Protein AF-A0A941NL67-F1 (afdb_monomer)

Nearest PDB structures (foldseek):
  7x8l-assembly1_A  TM=8.554E-01  e=1.714E-09  Altericroceibacterium indicum
  2ogt-assembly1_A  TM=9.047E-01  e=8.397E-08  Geobacillus stearothermophilus
  1c7j-assembly1_A  TM=8.748E-01  e=7.391E-08  Bacillus subtilis
  8wdm-assembly1_C  TM=8.543E-01  e=1.399E-07  Thermaerobacter marianensis DSM 12885
  7w1l-assembly1_A  TM=8.395E-01  e=1.312E-07  Thermobifida fusca

Solvent-accessible surface area (backbone atoms only — not comparable to full-atom values): 5671 Å² total; per-residue (Å²): 86,80,53,101,47,34,38,41,43,56,45,78,55,98,71,35,38,36,36,20,35,41,71,73,25,36,56,41,47,78,94,36,49,97,51,80,86,47,74,42,82,65,49,91,60,75,41,83,13,73,50,76,48,36,36,59,77,67,81,77,51,84,88,79,54,59,69,70,66,58,61,75,60,77,61,56,64,29,55,62,25,46,47,45,69,49,77,37,79,62,84,82,73,126

Foldseek 3Di:
DADPQGAEDFDADPLKTKFAFAAQFAQCDDPNPPHPTHGHHGDYDYDYRHDHAAAADDDPPVPNDDPVVVVVDPGHHGSRHRIDMDMDSDDPPD

Radius of gyration: 15.71 Å; Cα contacts (8 Å, |Δi|>4): 167; chains: 1; bounding box: 45×23×42 Å

Mean predicted aligned error: 5.43 Å

pLDDT: mean 89.87, std 12.52, range [53.53, 98.31]

Structure (mmCIF, N/CA/C/O backbone):
data_AF-A0A941NL67-F1
#
_entry.id   AF-A0A941NL67-F1
#
loop_
_atom_site.group_PDB
_atom_site.id
_atom_site.type_symbol
_atom_site.label_atom_id
_atom_site.label_alt_id
_atom_site.label_comp_id
_atom_site.label_asym_id
_atom_site.label_entity_id
_atom_site.label_seq_id
_atom_site.pdbx_PDB_ins_code
_atom_site.Cartn_x
_atom_site.Cartn_y
_atom_site.Cartn_z
_atom_site.occupancy
_atom_site.B_iso_or_equiv
_atom_site.au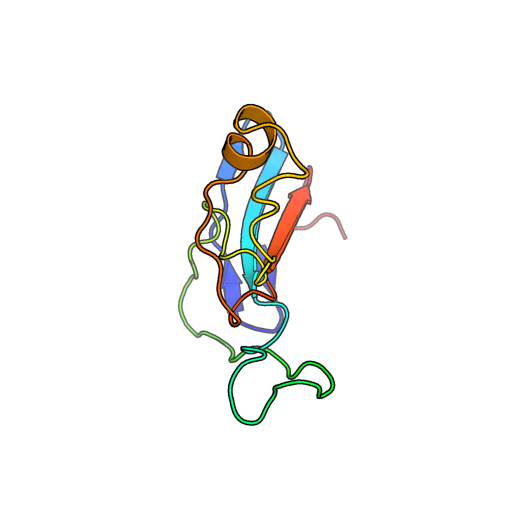th_seq_id
_atom_site.auth_comp_id
_atom_site.auth_asym_id
_atom_site.auth_atom_id
_atom_site.pdbx_PDB_model_num
ATOM 1 N N . MET A 1 1 ? -11.114 0.687 8.367 1.00 87.75 1 MET A N 1
ATOM 2 C CA . MET A 1 1 ? -10.993 1.897 7.522 1.00 87.75 1 MET A CA 1
ATOM 3 C C . MET A 1 1 ? -11.575 1.612 6.141 1.00 87.75 1 MET A C 1
ATOM 5 O O . MET A 1 1 ? -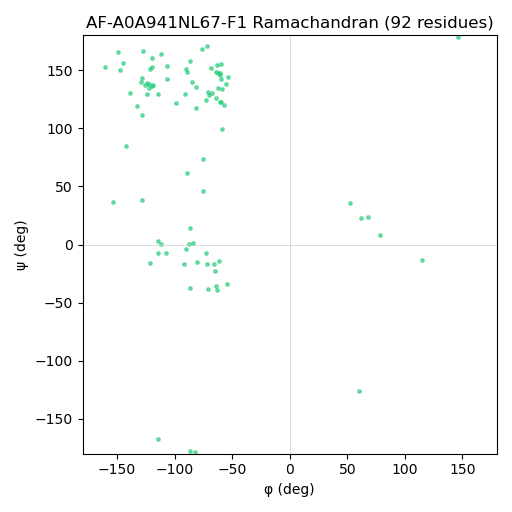11.396 0.504 5.635 1.00 87.75 1 MET A O 1
ATOM 9 N N . SER A 1 2 ? -12.272 2.580 5.542 1.00 92.44 2 SER A N 1
ATOM 10 C CA . SER A 1 2 ? -12.756 2.503 4.156 1.00 92.44 2 SER A CA 1
ATOM 11 C C . SER A 1 2 ? -11.928 3.420 3.253 1.00 92.44 2 SER A C 1
ATOM 13 O O . SER A 1 2 ? -11.539 4.506 3.671 1.00 92.44 2 SER A O 1
ATOM 15 N N . THR A 1 3 ? -11.649 2.992 2.023 1.00 92.50 3 THR A N 1
ATOM 16 C CA . THR A 1 3 ? -10.959 3.801 1.006 1.00 92.50 3 THR A CA 1
ATOM 17 C C . THR A 1 3 ? -11.776 3.813 -0.280 1.00 92.50 3 THR A C 1
ATOM 19 O O . THR A 1 3 ? -12.641 2.960 -0.476 1.00 92.50 3 THR A O 1
ATOM 22 N N . ARG A 1 4 ? -11.445 4.710 -1.218 1.00 94.19 4 ARG A N 1
ATOM 23 C CA . ARG A 1 4 ? -12.050 4.697 -2.563 1.00 94.19 4 ARG A CA 1
ATOM 24 C C . ARG A 1 4 ? -11.779 3.416 -3.369 1.00 94.19 4 ARG A C 1
ATOM 26 O O . ARG A 1 4 ? -12.429 3.210 -4.384 1.00 94.19 4 ARG A O 1
ATOM 33 N N . TYR A 1 5 ? -10.823 2.584 -2.946 1.00 96.19 5 TYR A N 1
ATOM 34 C CA . TYR A 1 5 ? -10.432 1.351 -3.638 1.00 96.19 5 TYR A CA 1
ATOM 35 C C . TYR A 1 5 ? -10.895 0.072 -2.926 1.00 96.19 5 TYR A C 1
ATOM 37 O O . TYR A 1 5 ? -10.749 -1.007 -3.488 1.00 96.19 5 TYR A O 1
ATOM 45 N N . GLY A 1 6 ? -11.450 0.177 -1.714 1.00 96.44 6 GLY 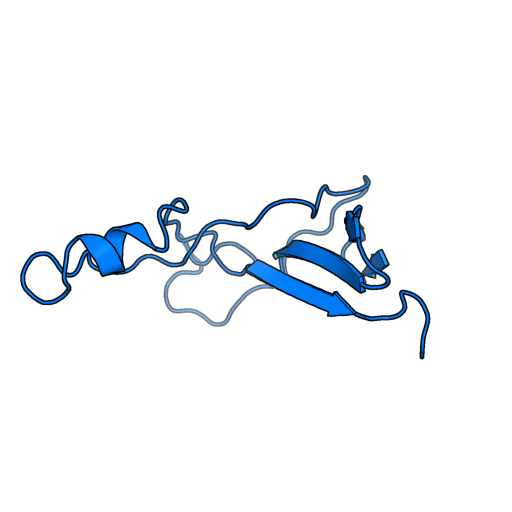A N 1
ATOM 46 C CA . GLY A 1 6 ? -11.938 -0.967 -0.946 1.00 96.44 6 GLY A CA 1
ATOM 47 C C . GLY A 1 6 ? -11.751 -0.815 0.565 1.00 96.44 6 GLY A C 1
ATOM 48 O O . GLY A 1 6 ? -11.216 0.186 1.061 1.00 96.44 6 GLY A O 1
ATOM 49 N N . LYS A 1 7 ? -12.208 -1.826 1.312 1.00 97.25 7 LYS A N 1
ATOM 50 C CA . LYS A 1 7 ? -12.171 -1.859 2.785 1.00 97.25 7 LYS A CA 1
ATOM 51 C C . LYS A 1 7 ? -10.869 -2.470 3.304 1.00 97.25 7 LYS A C 1
ATOM 53 O O . LYS A 1 7 ? -10.307 -3.368 2.676 1.00 97.25 7 LYS A O 1
ATOM 58 N N . LEU A 1 8 ? -10.418 -2.002 4.468 1.00 97.06 8 LEU A N 1
ATOM 59 C CA . LEU A 1 8 ? -9.177 -2.433 5.118 1.00 97.06 8 LEU A CA 1
ATOM 60 C C . LEU A 1 8 ? -9.423 -2.912 6.553 1.00 97.06 8 LEU A C 1
ATOM 62 O O . LEU A 1 8 ? -10.111 -2.234 7.329 1.00 97.06 8 LEU A O 1
ATOM 66 N N . ARG A 1 9 ? -8.771 -4.024 6.914 1.00 97.56 9 ARG A N 1
ATOM 67 C CA . ARG A 1 9 ? -8.583 -4.497 8.294 1.00 97.56 9 ARG A CA 1
ATOM 68 C C . ARG A 1 9 ? -7.189 -4.101 8.785 1.00 97.56 9 ARG A C 1
ATOM 70 O O . ARG A 1 9 ? -6.209 -4.499 8.171 1.00 97.56 9 ARG A O 1
ATOM 77 N N . GLY A 1 10 ? -7.113 -3.343 9.876 1.00 97.06 10 GLY A N 1
ATOM 78 C CA . GLY A 1 10 ? -5.859 -2.944 10.527 1.00 97.06 10 GLY A CA 1
ATOM 79 C C . GLY A 1 10 ? -5.710 -3.542 11.927 1.00 97.06 10 GLY A C 1
ATOM 80 O O . GLY A 1 10 ? -6.477 -4.429 12.305 1.00 97.06 10 GLY A O 1
ATOM 81 N N . LEU A 1 11 ? -4.745 -3.027 12.687 1.00 97.56 11 LEU A N 1
ATOM 82 C CA . LEU A 1 11 ? -4.540 -3.314 14.112 1.00 97.56 11 LEU A CA 1
ATOM 83 C C . LEU A 1 11 ? -4.961 -2.111 14.963 1.00 97.56 11 LEU A C 1
ATOM 85 O O . LEU A 1 11 ? -4.897 -0.975 14.495 1.00 97.56 11 LEU A O 1
ATOM 89 N N . ALA A 1 12 ? -5.357 -2.366 16.208 1.00 96.56 12 ALA A N 1
ATOM 90 C CA . ALA A 1 12 ? -5.618 -1.346 17.218 1.00 96.56 12 ALA A CA 1
ATOM 91 C C . ALA A 1 12 ? -4.829 -1.708 18.481 1.00 96.56 12 ALA A C 1
ATOM 93 O O . ALA A 1 12 ? -5.126 -2.715 19.123 1.00 96.56 12 ALA A O 1
ATOM 94 N N . GLU A 1 13 ? -3.811 -0.915 18.800 1.00 95.94 13 GLU A N 1
ATOM 95 C CA . GLU A 1 13 ? -2.872 -1.167 19.897 1.00 95.94 13 GLU A CA 1
ATOM 96 C C . GLU A 1 13 ? -2.592 0.161 20.609 1.00 95.94 13 GLU A C 1
ATOM 98 O O . GLU A 1 13 ? -2.323 1.166 19.957 1.00 95.94 13 GLU A O 1
ATOM 103 N N . GLU A 1 14 ? -2.705 0.187 21.940 1.00 94.88 14 GLU A N 1
ATOM 104 C CA . GLU A 1 14 ? -2.348 1.352 22.776 1.00 94.88 14 GLU A CA 1
ATOM 105 C C . GLU A 1 14 ? -3.001 2.689 22.352 1.00 94.88 14 GLU A C 1
ATOM 107 O O . GLU A 1 14 ? -2.409 3.759 22.457 1.00 94.88 14 GLU A O 1
ATOM 112 N N . GLY A 1 15 ? -4.248 2.643 21.869 1.00 93.88 15 GLY A N 1
ATOM 113 C CA . GLY A 1 15 ? -4.976 3.839 21.418 1.00 93.88 15 GLY A CA 1
ATOM 114 C C . GLY A 1 15 ? -4.575 4.341 20.026 1.00 93.88 15 GLY A C 1
ATOM 115 O O . GLY A 1 15 ? -5.043 5.396 19.603 1.00 93.88 15 GLY A O 1
ATOM 116 N N . VAL A 1 16 ? -3.753 3.583 19.296 1.00 96.31 16 VAL A N 1
ATOM 117 C CA . VAL A 1 16 ? -3.363 3.865 17.914 1.00 96.31 16 VAL A CA 1
ATOM 118 C C . VAL A 1 16 ? -3.914 2.782 16.993 1.00 96.31 16 VAL A C 1
ATOM 120 O O . VAL A 1 16 ? -3.717 1.582 17.195 1.00 96.31 16 VAL A O 1
ATOM 123 N N . TYR A 1 17 ? -4.575 3.210 15.925 1.00 97.00 17 TYR A N 1
ATOM 124 C CA . TYR A 1 17 ? -4.969 2.348 14.822 1.00 97.00 17 TYR A CA 1
ATOM 125 C C . TYR A 1 17 ? -3.868 2.350 13.769 1.00 97.00 17 TYR A C 1
ATOM 127 O O . TYR A 1 17 ? -3.433 3.415 13.327 1.00 97.00 17 TYR A O 1
ATOM 135 N N . SER A 1 18 ? -3.435 1.166 13.336 1.00 97.75 18 SER A N 1
ATOM 136 C CA . SER A 1 18 ? -2.442 1.028 12.273 1.00 97.75 18 SER A CA 1
ATOM 137 C C . SER A 1 18 ? -2.953 0.209 11.092 1.00 97.75 18 SER A C 1
ATOM 139 O O . SER A 1 18 ? -3.602 -0.826 11.250 1.00 97.75 18 SER A O 1
ATOM 141 N N . PHE A 1 19 ? -2.635 0.677 9.888 1.00 97.88 19 PHE A N 1
ATOM 142 C CA . PHE A 1 19 ? -2.940 0.008 8.628 1.00 97.88 19 PHE A CA 1
ATOM 143 C C . PHE A 1 19 ? -1.683 0.016 7.765 1.00 97.88 19 PHE A C 1
ATOM 145 O O . PHE A 1 19 ? -1.162 1.077 7.435 1.00 97.88 19 PHE A O 1
ATOM 152 N N . LYS A 1 20 ? -1.167 -1.152 7.408 1.00 97.94 20 LYS A N 1
ATOM 153 C CA . LYS A 1 20 ? 0.145 -1.336 6.788 1.00 97.94 20 LYS A CA 1
ATOM 154 C C . LYS A 1 20 ? 0.006 -2.016 5.426 1.00 97.94 20 LYS A C 1
ATOM 156 O O . LYS A 1 20 ? -0.949 -2.746 5.174 1.00 97.94 20 LYS A O 1
ATOM 161 N N . GLY A 1 21 ? 0.939 -1.739 4.518 1.00 97.38 21 GLY A N 1
ATOM 162 C CA . GLY A 1 21 ? 0.996 -2.379 3.201 1.00 97.38 21 GLY A CA 1
ATOM 163 C C . GLY A 1 21 ? -0.150 -2.009 2.248 1.00 97.38 21 GLY A C 1
ATOM 164 O O . GLY A 1 21 ? -0.453 -2.777 1.327 1.00 97.38 21 GLY A O 1
ATOM 165 N N . ILE A 1 22 ? -0.802 -0.857 2.438 1.00 97.81 22 ILE A N 1
ATOM 166 C CA . ILE A 1 22 ? -1.958 -0.427 1.635 1.00 97.81 22 ILE A CA 1
ATOM 167 C C . ILE A 1 22 ? -1.491 -0.043 0.219 1.00 97.81 22 ILE A C 1
ATOM 169 O O . ILE A 1 22 ? -0.537 0.726 0.107 1.00 97.81 22 ILE A O 1
ATOM 173 N N . PRO A 1 23 ? -2.128 -0.516 -0.874 1.00 97.50 23 PRO A N 1
ATOM 174 C CA . PRO A 1 23 ? -1.783 -0.092 -2.227 1.00 97.50 23 PRO A CA 1
ATOM 175 C C . PRO A 1 23 ? -2.214 1.358 -2.427 1.00 97.50 23 PRO A C 1
ATOM 177 O O . PRO A 1 23 ? -3.385 1.680 -2.223 1.00 97.50 23 PRO A O 1
ATOM 180 N N . TYR A 1 24 ? -1.306 2.208 -2.897 1.00 97.12 24 TYR A N 1
ATOM 181 C CA . TYR A 1 24 ? -1.680 3.540 -3.389 1.00 97.12 24 TYR A CA 1
ATOM 182 C C . TYR A 1 24 ? -1.426 3.722 -4.889 1.00 97.12 24 TYR A C 1
ATOM 184 O O . TYR A 1 24 ? -1.877 4.710 -5.466 1.00 97.12 24 TYR A O 1
ATOM 192 N N . GLY A 1 25 ? -0.777 2.744 -5.523 1.00 97.38 25 GLY A N 1
ATOM 193 C CA . GLY A 1 25 ? -0.603 2.635 -6.967 1.00 97.38 25 GLY A CA 1
ATOM 194 C C . GLY A 1 25 ? -0.537 1.171 -7.408 1.00 97.38 25 GLY A C 1
ATOM 195 O O . GLY A 1 25 ? -0.399 0.272 -6.574 1.00 97.38 25 GLY A O 1
ATOM 196 N N . ALA A 1 26 ? -0.670 0.935 -8.711 1.00 97.50 26 ALA A N 1
ATOM 197 C CA . ALA A 1 26 ? -0.412 -0.364 -9.327 1.00 97.50 26 ALA A CA 1
ATOM 198 C C . ALA A 1 26 ? 1.094 -0.683 -9.354 1.00 97.50 26 ALA A C 1
ATOM 200 O O . ALA A 1 26 ? 1.929 0.177 -9.074 1.00 97.50 26 ALA A O 1
ATOM 201 N N . SER A 1 27 ? 1.444 -1.920 -9.722 1.00 97.31 27 SER A N 1
ATOM 202 C CA . SER A 1 27 ? 2.844 -2.316 -9.905 1.00 97.31 27 SER A CA 1
ATOM 203 C C . SER A 1 27 ? 3.554 -1.397 -10.902 1.00 97.31 27 SER A C 1
ATOM 205 O O . SER A 1 27 ? 3.002 -1.063 -11.956 1.00 97.31 27 SER A O 1
ATOM 207 N N . THR A 1 28 ? 4.792 -1.025 -10.578 1.00 97.88 28 THR A N 1
ATOM 208 C CA . THR A 1 28 ? 5.673 -0.247 -11.458 1.00 97.88 28 THR A CA 1
ATOM 209 C C . THR A 1 28 ? 6.416 -1.130 -12.460 1.00 97.88 28 THR A C 1
ATOM 211 O O . THR A 1 28 ? 7.228 -0.620 -13.222 1.00 97.88 28 THR A O 1
ATOM 214 N N . ALA A 1 29 ? 6.185 -2.446 -12.451 1.00 97.44 29 ALA A N 1
ATOM 215 C CA . ALA A 1 29 ? 6.859 -3.396 -13.326 1.00 97.44 29 ALA A CA 1
ATOM 216 C C . ALA A 1 29 ? 6.316 -3.359 -14.765 1.00 97.44 29 ALA A C 1
ATOM 218 O O . ALA A 1 29 ? 5.237 -2.828 -15.049 1.00 97.44 29 ALA A O 1
ATOM 219 N N . GLY A 1 30 ? 7.038 -4.013 -15.678 1.00 96.56 30 GLY A N 1
ATOM 220 C CA . GLY A 1 30 ? 6.567 -4.273 -17.039 1.00 96.56 30 GLY A CA 1
ATOM 221 C C . GLY A 1 30 ? 6.272 -2.991 -17.818 1.00 96.56 30 GLY A C 1
ATOM 222 O O . GLY A 1 30 ? 7.122 -2.108 -17.910 1.00 96.56 30 GLY A O 1
ATOM 223 N N . ALA A 1 31 ? 5.061 -2.886 -18.372 1.00 97.25 31 ALA A N 1
ATOM 224 C CA . ALA A 1 31 ? 4.646 -1.740 -19.184 1.00 97.25 31 ALA A CA 1
ATOM 225 C C . ALA A 1 31 ? 4.557 -0.416 -18.401 1.00 97.25 31 ALA A C 1
ATOM 227 O O . ALA A 1 31 ? 4.554 0.642 -19.020 1.00 97.25 31 ALA A O 1
ATOM 228 N N . ASN A 1 32 ? 4.509 -0.463 -17.065 1.00 97.62 32 ASN A N 1
ATOM 229 C CA . ASN A 1 32 ? 4.441 0.726 -16.209 1.00 97.62 32 ASN A CA 1
ATOM 230 C C . ASN A 1 32 ? 5.824 1.255 -15.801 1.00 97.62 32 ASN A C 1
ATOM 232 O O . ASN A 1 32 ? 5.918 2.273 -15.109 1.00 97.62 32 ASN A O 1
ATOM 236 N N . ARG A 1 33 ? 6.905 0.565 -16.181 1.00 97.81 33 ARG A N 1
ATOM 237 C CA . ARG A 1 33 ? 8.251 0.913 -15.731 1.00 97.81 33 ARG A CA 1
ATOM 238 C C . ARG A 1 33 ? 8.686 2.253 -16.312 1.00 97.81 33 ARG A C 1
ATOM 240 O O . ARG A 1 33 ? 8.591 2.471 -17.514 1.00 97.81 33 ARG A O 1
ATOM 247 N N . PHE A 1 34 ? 9.186 3.131 -15.442 1.00 97.19 34 PHE A N 1
ATOM 248 C CA . PHE A 1 34 ? 9.601 4.501 -15.776 1.00 97.19 34 PHE A CA 1
ATOM 249 C C . PHE A 1 34 ? 8.476 5.404 -16.310 1.00 97.19 34 PHE A C 1
ATOM 251 O O . PHE A 1 34 ? 8.747 6.412 -16.961 1.00 97.19 34 PHE A O 1
ATOM 258 N N . LEU A 1 35 ? 7.221 5.073 -16.003 1.00 98.12 35 LEU A N 1
ATOM 259 C CA . LEU A 1 35 ? 6.053 5.892 -16.313 1.00 98.12 35 LEU A CA 1
ATOM 260 C C . LEU A 1 35 ? 5.411 6.455 -15.035 1.00 98.12 35 LEU A C 1
ATOM 262 O O . LEU A 1 35 ? 5.685 5.968 -13.933 1.00 98.12 35 LEU A O 1
ATOM 266 N N . PRO A 1 36 ? 4.538 7.473 -15.158 1.00 98.31 36 PRO A N 1
ATOM 267 C CA . PRO A 1 36 ? 3.731 7.940 -14.039 1.00 98.31 36 PRO A CA 1
ATOM 268 C C . PRO A 1 36 ? 2.932 6.799 -13.380 1.00 98.31 36 PRO A C 1
ATOM 270 O O . PRO A 1 36 ? 2.440 5.904 -14.081 1.00 98.31 36 PRO A O 1
ATOM 273 N N . PRO A 1 37 ? 2.758 6.833 -12.045 1.00 97.31 37 PRO A N 1
ATOM 274 C CA . PRO A 1 37 ? 2.083 5.772 -11.310 1.00 97.31 37 PRO A CA 1
ATOM 275 C C . PRO A 1 37 ? 0.625 5.633 -11.755 1.00 97.31 37 PRO A C 1
ATOM 277 O O . PRO A 1 37 ? -0.104 6.618 -11.870 1.00 97.31 37 PRO A O 1
ATOM 280 N N . GLN A 1 38 ? 0.194 4.392 -11.963 1.00 98.25 38 GLN A N 1
ATOM 281 C CA . GLN A 1 38 ? -1.197 4.064 -12.271 1.00 98.25 38 GLN A CA 1
ATOM 282 C C . GLN A 1 38 ? -1.989 3.810 -10.980 1.00 98.25 38 GLN A C 1
ATOM 284 O O . GLN A 1 38 ? -1.402 3.366 -9.986 1.00 98.25 38 GLN A O 1
ATOM 289 N N . PRO A 1 39 ? -3.309 4.071 -10.954 1.00 97.62 39 PRO A N 1
ATOM 290 C CA . PRO A 1 39 ? -4.136 3.773 -9.789 1.00 97.62 39 PRO A CA 1
ATOM 291 C C . PRO A 1 39 ? -4.120 2.267 -9.472 1.00 97.62 39 PRO A C 1
ATOM 293 O O . PRO A 1 39 ? -4.025 1.449 -10.388 1.00 97.62 39 PRO A O 1
ATOM 296 N N . PRO A 1 40 ? -4.219 1.874 -8.191 1.00 97.19 40 PRO A N 1
ATOM 297 C CA . PRO A 1 40 ? -4.301 0.468 -7.826 1.00 97.19 40 PRO A CA 1
ATOM 298 C C . PRO A 1 40 ? -5.633 -0.133 -8.283 1.00 97.19 40 PRO A C 1
ATOM 300 O O . PRO A 1 40 ? -6.657 0.551 -8.327 1.00 97.19 40 PRO A O 1
ATOM 303 N N . THR A 1 41 ? -5.634 -1.437 -8.556 1.00 95.75 41 THR A N 1
ATOM 304 C CA . THR A 1 41 ? -6.870 -2.181 -8.811 1.00 95.75 41 THR A CA 1
ATOM 305 C C . THR A 1 41 ? -7.741 -2.179 -7.549 1.00 95.75 41 THR A C 1
ATOM 307 O O . THR A 1 41 ? -7.246 -2.577 -6.488 1.00 95.75 41 THR A O 1
ATOM 310 N N . PRO A 1 42 ? -9.017 -1.756 -7.628 1.00 97.00 42 PRO A N 1
ATOM 311 C CA . PRO A 1 42 ? -9.948 -1.876 -6.513 1.00 97.00 42 PRO A CA 1
ATOM 312 C C . PRO A 1 42 ? -10.148 -3.332 -6.089 1.00 97.00 42 PRO A C 1
ATOM 314 O O . PRO A 1 42 ? -9.999 -4.256 -6.891 1.00 97.00 42 PRO A O 1
ATOM 317 N N . TRP A 1 43 ? -10.530 -3.538 -4.836 1.00 96.44 43 TRP A N 1
ATOM 318 C CA . TRP A 1 43 ? -10.834 -4.854 -4.285 1.00 96.44 43 TRP A CA 1
ATOM 319 C C . TRP A 1 43 ? -12.206 -4.848 -3.601 1.00 96.44 43 TRP A C 1
ATOM 321 O O . TRP A 1 43 ? -12.601 -3.864 -2.975 1.00 96.44 43 TRP A O 1
ATOM 331 N N . ASN A 1 44 ? -12.938 -5.957 -3.734 1.00 94.81 44 ASN A N 1
ATOM 332 C CA . ASN A 1 44 ? -14.315 -6.063 -3.239 1.00 94.81 44 ASN A CA 1
ATOM 333 C C . ASN A 1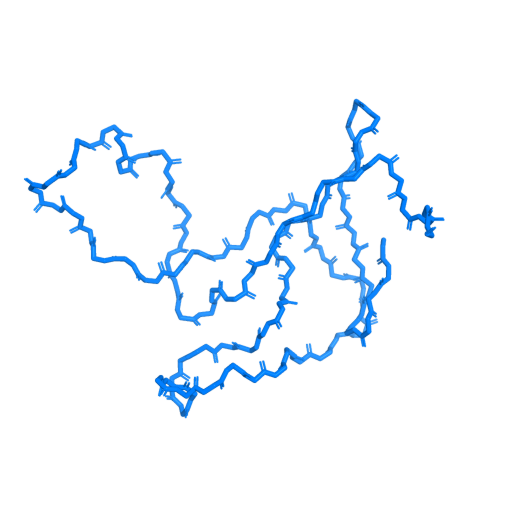 44 ? -14.386 -6.505 -1.770 1.00 94.81 44 ASN A C 1
ATOM 335 O O . ASN A 1 44 ? -15.232 -6.021 -1.018 1.00 94.81 44 ASN A O 1
ATOM 339 N N . ASP A 1 45 ? -13.491 -7.404 -1.361 1.00 96.62 45 ASP A N 1
ATOM 340 C CA . ASP A 1 45 ? -13.466 -7.953 -0.005 1.00 96.62 45 ASP A CA 1
ATOM 341 C C . ASP A 1 45 ? -12.747 -7.029 0.988 1.00 96.62 45 ASP A C 1
ATOM 343 O O . ASP A 1 45 ? -12.291 -5.934 0.662 1.00 96.62 45 ASP A O 1
ATOM 347 N N . VAL A 1 46 ? -12.637 -7.446 2.247 1.00 97.56 46 VAL A N 1
ATOM 348 C CA . VAL A 1 46 ? -11.803 -6.729 3.217 1.00 97.56 46 VAL A CA 1
ATOM 349 C C . VAL A 1 46 ? -10.351 -7.158 3.026 1.00 97.56 46 VAL A C 1
ATOM 351 O O . VAL A 1 46 ? -10.009 -8.318 3.243 1.00 97.56 46 VAL A O 1
ATOM 354 N N . ARG A 1 47 ? -9.481 -6.216 2.654 1.00 97.38 47 ARG A N 1
ATOM 355 C CA . ARG A 1 47 ? -8.044 -6.474 2.522 1.00 97.38 47 ARG A CA 1
ATOM 356 C C . ARG A 1 47 ? -7.361 -6.406 3.883 1.00 97.38 47 ARG A C 1
ATOM 358 O O . ARG A 1 47 ? -7.602 -5.483 4.665 1.00 97.38 47 ARG A O 1
ATOM 365 N N . ASP A 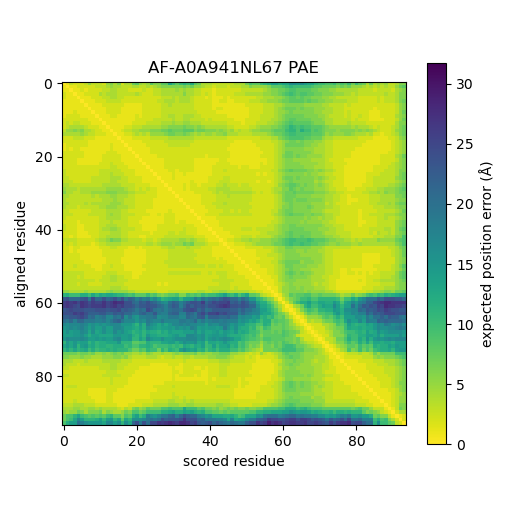1 48 ? -6.489 -7.372 4.144 1.00 98.06 48 ASP A N 1
ATOM 366 C CA . ASP A 1 48 ? -5.640 -7.368 5.328 1.00 98.06 48 ASP A CA 1
ATOM 367 C C . ASP A 1 48 ? -4.537 -6.306 5.199 1.00 98.06 48 ASP A C 1
ATOM 369 O O . ASP A 1 48 ? -3.792 -6.286 4.218 1.00 98.06 48 ASP A O 1
ATOM 373 N N . ALA A 1 49 ? -4.469 -5.409 6.177 1.00 97.75 49 ALA A N 1
ATOM 374 C CA . ALA A 1 49 ? -3.496 -4.332 6.292 1.00 97.75 49 ALA A CA 1
ATOM 375 C C . ALA A 1 49 ? -2.825 -4.360 7.674 1.00 97.75 49 ALA A C 1
ATOM 377 O O . ALA A 1 49 ? -2.589 -3.324 8.291 1.00 97.75 49 ALA A O 1
ATOM 378 N N . THR A 1 50 ? -2.546 -5.550 8.200 1.00 97.81 50 THR A N 1
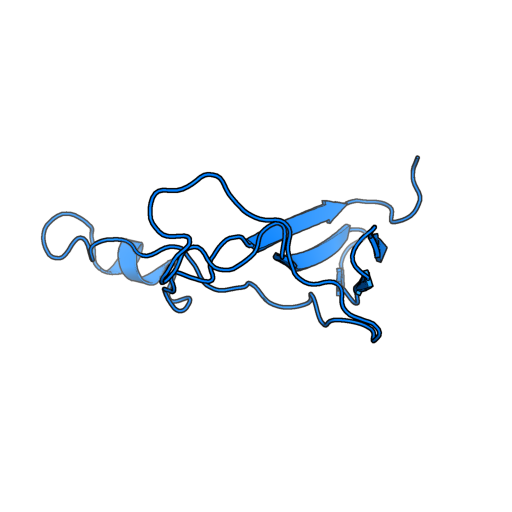ATOM 379 C CA . THR A 1 50 ? -1.855 -5.731 9.488 1.00 97.81 50 THR A CA 1
ATOM 380 C C . THR A 1 50 ? -0.333 -5.860 9.336 1.00 97.81 50 THR A C 1
ATOM 382 O O . THR A 1 50 ? 0.407 -5.631 10.294 1.00 97.81 50 THR A O 1
ATOM 385 N N . THR A 1 51 ? 0.160 -6.136 8.122 1.00 96.06 51 THR A N 1
ATOM 386 C CA . THR A 1 51 ? 1.584 -6.345 7.813 1.00 96.06 51 THR A CA 1
ATOM 387 C C . THR A 1 51 ? 2.114 -5.341 6.792 1.00 96.06 51 THR A C 1
ATOM 389 O O . THR A 1 51 ? 1.384 -4.843 5.937 1.00 96.06 51 THR A O 1
ATOM 392 N N . PHE A 1 52 ? 3.416 -5.053 6.843 1.00 96.50 52 PHE A N 1
ATOM 393 C CA . PHE A 1 52 ? 4.069 -4.237 5.818 1.00 96.50 52 PHE A CA 1
ATOM 394 C C . PHE A 1 52 ? 4.032 -4.917 4.444 1.00 96.50 52 PHE A C 1
ATOM 396 O O . PHE A 1 52 ? 4.076 -6.141 4.346 1.00 96.50 52 PHE A O 1
ATOM 403 N N . GLY A 1 53 ? 3.967 -4.106 3.385 1.00 95.25 53 GLY A N 1
ATOM 404 C CA . GLY A 1 53 ? 4.113 -4.582 2.010 1.00 95.25 53 GLY A CA 1
ATOM 405 C C . GLY A 1 53 ? 5.574 -4.643 1.557 1.00 95.25 53 GLY A C 1
ATOM 406 O O . GLY A 1 53 ? 6.488 -4.321 2.319 1.00 95.25 53 GLY A O 1
ATOM 407 N N . ASN A 1 54 ? 5.774 -5.025 0.294 1.00 95.56 54 ASN A N 1
ATOM 408 C CA . ASN A 1 54 ? 7.093 -5.058 -0.336 1.00 95.56 54 ASN A CA 1
ATOM 409 C C . ASN A 1 54 ? 7.737 -3.666 -0.366 1.00 95.56 54 ASN A C 1
ATOM 411 O O . ASN A 1 54 ? 7.054 -2.657 -0.569 1.00 95.56 54 ASN A O 1
ATOM 415 N N . ARG A 1 55 ? 9.061 -3.636 -0.226 1.00 92.44 55 ARG A N 1
ATOM 416 C CA . ARG A 1 55 ? 9.885 -2.440 -0.445 1.00 92.44 55 ARG A CA 1
ATOM 417 C C . ARG A 1 55 ? 10.275 -2.317 -1.916 1.00 92.44 55 ARG A C 1
ATOM 419 O O . ARG A 1 55 ? 10.262 -3.302 -2.655 1.00 92.44 55 ARG A O 1
ATOM 426 N N . ALA A 1 56 ? 10.611 -1.100 -2.336 1.00 93.94 56 ALA A N 1
ATOM 427 C CA . ALA A 1 56 ? 11.113 -0.858 -3.683 1.00 93.94 56 ALA A CA 1
ATOM 428 C C . ALA A 1 56 ? 12.450 -1.582 -3.907 1.00 93.94 56 ALA A C 1
ATOM 430 O O . ALA A 1 56 ? 13.177 -1.806 -2.932 1.00 93.94 56 ALA A O 1
ATOM 431 N N . PRO A 1 57 ? 12.797 -1.921 -5.162 1.00 91.38 57 PRO A N 1
ATOM 432 C CA . PRO A 1 57 ? 14.119 -2.432 -5.475 1.00 91.38 57 PRO A CA 1
ATOM 433 C C . PRO A 1 57 ? 15.176 -1.396 -5.080 1.00 91.38 57 PRO A C 1
ATOM 435 O O . PRO A 1 57 ? 15.152 -0.251 -5.531 1.00 91.38 57 PRO A O 1
ATOM 438 N N . GLN A 1 58 ? 16.093 -1.806 -4.222 1.00 86.25 58 GLN A N 1
ATOM 439 C CA . GLN A 1 58 ? 17.294 -1.094 -3.839 1.00 86.25 58 GLN A CA 1
ATOM 440 C C . GLN A 1 58 ? 18.469 -1.969 -4.250 1.00 86.25 58 GLN A C 1
ATOM 442 O O . GLN A 1 58 ? 18.450 -3.182 -4.050 1.00 86.25 58 GLN A O 1
ATOM 447 N N . THR A 1 59 ? 19.499 -1.362 -4.827 1.00 76.25 59 THR A N 1
ATOM 448 C CA . THR A 1 59 ? 20.772 -2.053 -4.991 1.00 76.25 59 THR A CA 1
ATOM 449 C C . THR A 1 59 ? 21.263 -2.412 -3.598 1.00 76.25 59 THR A C 1
ATOM 451 O O . THR A 1 59 ? 21.391 -1.522 -2.754 1.00 76.25 59 THR A O 1
ATOM 454 N N . ASP A 1 60 ? 21.500 -3.696 -3.336 1.00 65.25 6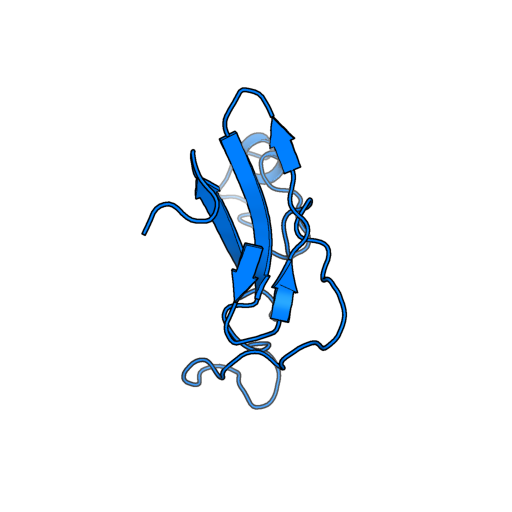0 ASP A N 1
ATOM 455 C CA . ASP A 1 60 ? 22.115 -4.101 -2.081 1.00 65.25 60 ASP A CA 1
ATOM 456 C C . ASP A 1 60 ? 23.449 -3.359 -1.990 1.00 65.25 60 ASP A C 1
ATOM 458 O O . ASP A 1 60 ? 24.296 -3.453 -2.880 1.00 65.25 60 ASP A O 1
ATOM 462 N N . ALA A 1 61 ? 23.610 -2.542 -0.953 1.00 56.25 61 ALA A N 1
ATOM 463 C CA . ALA A 1 61 ? 24.801 -1.735 -0.740 1.00 56.25 61 ALA A CA 1
ATOM 464 C C . ALA A 1 61 ? 25.963 -2.609 -0.244 1.00 56.25 61 ALA A C 1
ATOM 466 O O . ALA A 1 61 ? 26.628 -2.268 0.735 1.00 56.25 61 ALA A O 1
ATOM 467 N N . THR A 1 62 ? 26.189 -3.758 -0.885 1.00 53.53 62 THR A N 1
ATOM 468 C CA . THR A 1 62 ? 27.291 -4.668 -0.589 1.00 53.53 62 THR A CA 1
ATOM 469 C C . THR A 1 62 ? 28.594 -3.896 -0.782 1.00 53.53 62 THR A C 1
ATOM 471 O O . THR A 1 62 ? 29.020 -3.660 -1.912 1.00 53.53 62 THR A O 1
ATOM 474 N N . GLY A 1 63 ? 29.170 -3.433 0.331 1.00 55.97 63 GLY A N 1
ATOM 475 C CA . GLY A 1 63 ? 30.388 -2.621 0.388 1.00 55.97 63 GLY A CA 1
ATOM 476 C C . GLY A 1 63 ? 30.231 -1.182 0.907 1.00 55.97 63 GLY A C 1
ATOM 477 O O . GLY A 1 63 ? 31.248 -0.577 1.228 1.00 55.97 63 GLY A O 1
ATOM 478 N N . PHE A 1 64 ? 29.013 -0.633 1.030 1.00 61.72 64 PHE A N 1
ATOM 479 C CA . PHE A 1 64 ? 28.784 0.758 1.483 1.00 61.72 64 PHE A CA 1
ATOM 480 C C . PHE A 1 64 ? 27.915 0.890 2.738 1.00 61.72 64 PHE A C 1
ATOM 482 O O . PHE A 1 64 ? 27.900 1.957 3.349 1.00 61.72 64 PHE A O 1
ATOM 489 N N . MET A 1 65 ? 27.185 -0.158 3.123 1.00 64.06 65 MET A N 1
ATOM 490 C CA . MET A 1 65 ? 26.383 -0.167 4.347 1.00 64.06 65 MET A CA 1
ATOM 491 C C . MET A 1 65 ? 26.783 -1.345 5.225 1.00 64.06 65 MET A C 1
ATOM 493 O O . MET A 1 65 ? 27.016 -2.445 4.723 1.00 64.06 65 MET A O 1
ATOM 497 N N . GLU A 1 66 ? 26.867 -1.103 6.533 1.00 69.38 66 GLU A N 1
ATOM 498 C CA . GLU A 1 66 ? 27.103 -2.161 7.511 1.00 69.38 66 GLU A CA 1
ATOM 499 C C . GLU A 1 66 ? 25.982 -3.204 7.438 1.00 69.38 66 GLU A C 1
ATOM 501 O O . GLU A 1 66 ? 24.809 -2.873 7.242 1.00 69.38 66 GLU A O 1
ATOM 506 N N . GLU A 1 67 ? 26.347 -4.475 7.602 1.00 71.12 67 GLU A N 1
ATOM 507 C CA . GLU A 1 67 ? 25.422 -5.612 7.540 1.00 71.12 67 GLU A CA 1
ATOM 508 C C . GLU A 1 67 ? 24.244 -5.452 8.514 1.00 71.12 67 GLU A C 1
ATOM 510 O O . GLU A 1 67 ? 23.110 -5.811 8.195 1.00 71.12 67 GLU A O 1
ATOM 515 N N . GLU A 1 68 ? 24.492 -4.830 9.668 1.00 70.81 68 GLU A N 1
ATOM 516 C CA . GLU A 1 68 ? 23.471 -4.518 10.665 1.00 70.81 68 GLU A CA 1
ATOM 517 C C . GLU A 1 68 ? 22.414 -3.546 10.122 1.00 70.81 68 GLU A C 1
ATOM 519 O O . GLU A 1 68 ? 21.221 -3.760 10.326 1.00 70.81 68 GLU A O 1
ATOM 524 N N . VAL A 1 69 ? 22.819 -2.547 9.329 1.00 69.50 69 VAL A N 1
ATOM 525 C CA . VAL A 1 69 ? 21.898 -1.587 8.702 1.00 69.50 69 VAL A CA 1
ATOM 526 C C . VAL A 1 69 ? 21.082 -2.245 7.590 1.00 69.50 69 VAL A C 1
ATOM 528 O O . VAL A 1 69 ? 19.884 -1.988 7.467 1.00 69.50 69 VAL A O 1
ATOM 531 N N . VAL A 1 70 ? 21.694 -3.142 6.814 1.00 67.69 70 VAL A N 1
ATOM 532 C CA . VAL A 1 70 ? 20.976 -3.955 5.815 1.00 67.69 70 VAL A CA 1
ATOM 533 C C . VAL A 1 70 ? 19.965 -4.885 6.501 1.00 67.69 70 VAL A C 1
ATOM 535 O O . VAL A 1 70 ? 18.860 -5.095 5.997 1.00 67.69 70 VAL A O 1
ATOM 538 N N . ALA A 1 71 ? 20.295 -5.399 7.688 1.00 69.12 71 ALA A N 1
ATOM 539 C CA . ALA A 1 71 ? 19.416 -6.268 8.461 1.00 69.12 71 ALA A CA 1
ATOM 540 C C . ALA A 1 71 ? 18.203 -5.550 9.086 1.00 69.12 71 ALA A C 1
ATOM 542 O O . ALA A 1 71 ? 17.243 -6.242 9.432 1.00 69.12 71 ALA A O 1
ATOM 543 N N . LEU A 1 72 ? 18.201 -4.212 9.188 1.00 72.25 72 LEU A N 1
ATOM 544 C CA . LEU A 1 72 ? 17.075 -3.438 9.739 1.00 72.25 72 LEU A CA 1
ATOM 545 C C . LEU A 1 72 ? 15.796 -3.546 8.898 1.00 72.25 72 LEU A C 1
ATOM 547 O O . LEU A 1 72 ? 14.700 -3.331 9.416 1.00 72.25 72 LEU A O 1
ATOM 551 N N . ASP A 1 73 ? 15.908 -3.886 7.612 1.00 74.25 73 ASP A N 1
ATOM 552 C CA . ASP A 1 73 ? 14.754 -4.032 6.732 1.00 74.25 73 ASP A CA 1
ATOM 553 C C . ASP A 1 73 ? 14.909 -5.196 5.745 1.00 74.25 73 ASP A C 1
ATOM 555 O O . ASP A 1 73 ? 15.276 -5.027 4.583 1.00 74.25 73 ASP A O 1
ATOM 559 N N . ARG A 1 74 ? 14.550 -6.393 6.220 1.00 77.44 74 ARG A N 1
ATOM 560 C CA . ARG A 1 74 ? 14.555 -7.646 5.444 1.00 77.44 74 ARG A CA 1
ATOM 561 C C . ARG A 1 74 ? 13.268 -7.893 4.652 1.00 77.44 74 ARG A C 1
ATOM 563 O O . ARG A 1 74 ? 13.013 -9.026 4.239 1.00 77.44 74 ARG A O 1
ATOM 570 N N . ARG A 1 75 ? 12.407 -6.883 4.480 1.00 86.38 75 ARG A N 1
ATOM 571 C CA . ARG A 1 75 ? 11.174 -7.049 3.693 1.00 86.38 75 ARG A CA 1
ATOM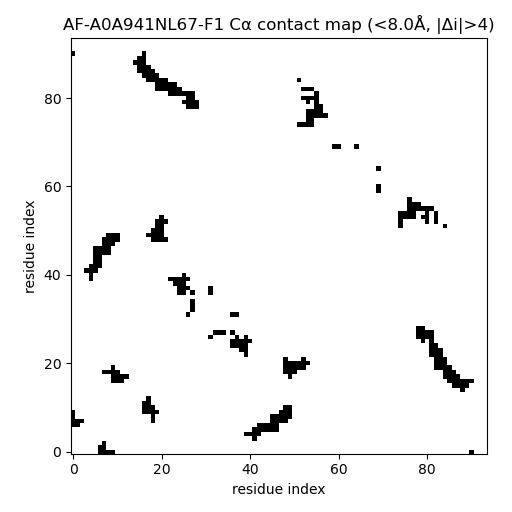 572 C C . ARG A 1 75 ? 11.528 -7.387 2.246 1.00 86.38 75 ARG A C 1
ATOM 574 O O . ARG A 1 75 ? 12.525 -6.910 1.711 1.00 86.38 75 ARG A O 1
ATOM 581 N N . ALA A 1 76 ? 10.687 -8.186 1.596 1.00 90.44 76 ALA A N 1
ATOM 582 C CA . ALA A 1 76 ? 10.895 -8.537 0.198 1.00 90.44 76 ALA A CA 1
ATOM 583 C C . ALA A 1 76 ? 10.934 -7.277 -0.682 1.00 90.44 76 ALA A C 1
ATOM 585 O O . ALA A 1 76 ? 10.088 -6.385 -0.555 1.00 90.44 76 ALA A O 1
ATOM 586 N N . GLN A 1 77 ? 11.920 -7.212 -1.576 1.00 92.31 77 GLN A N 1
ATOM 587 C CA . GLN A 1 77 ? 11.993 -6.178 -2.601 1.00 92.31 77 GLN A CA 1
ATOM 588 C C . GLN A 1 77 ? 11.149 -6.587 -3.813 1.00 92.31 77 GLN A C 1
ATOM 590 O O . GLN A 1 77 ? 11.138 -7.755 -4.201 1.00 92.31 77 GLN A O 1
ATOM 595 N N . SER A 1 78 ? 10.428 -5.645 -4.415 1.00 96.00 78 SER A N 1
ATOM 596 C CA . SER A 1 78 ? 9.601 -5.898 -5.601 1.00 96.00 78 SER A CA 1
ATOM 597 C C . SER A 1 78 ? 9.299 -4.598 -6.342 1.00 96.00 78 SER A C 1
ATOM 599 O O . SER A 1 78 ? 9.203 -3.555 -5.714 1.00 96.00 78 SER A O 1
ATOM 601 N N . GLU A 1 79 ? 9.064 -4.644 -7.655 1.00 97.31 79 GLU A N 1
ATOM 602 C CA . GLU A 1 79 ? 8.467 -3.514 -8.394 1.00 97.31 79 GLU A CA 1
ATOM 603 C C . GLU A 1 79 ? 6.957 -3.338 -8.087 1.00 97.31 79 GLU A C 1
ATOM 605 O O . GLU A 1 79 ? 6.328 -2.357 -8.474 1.00 97.31 79 GLU A O 1
ATOM 610 N N . ASP A 1 80 ? 6.333 -4.257 -7.344 1.00 97.38 80 ASP A N 1
ATOM 611 C CA . ASP A 1 80 ? 5.026 -4.044 -6.706 1.00 97.38 80 ASP A CA 1
ATOM 612 C C . ASP A 1 80 ? 5.181 -3.432 -5.294 1.00 97.38 80 ASP A C 1
ATOM 614 O O . ASP A 1 80 ? 4.825 -4.032 -4.272 1.00 97.38 80 ASP A O 1
ATOM 618 N N . CYS A 1 81 ? 5.773 -2.233 -5.242 1.00 97.06 81 CYS A N 1
ATOM 619 C CA . CYS A 1 81 ? 6.209 -1.564 -4.009 1.00 97.06 81 CYS A CA 1
ATOM 620 C C . CYS A 1 81 ? 5.481 -0.262 -3.661 1.00 97.06 81 CYS A C 1
ATOM 622 O O . CYS A 1 81 ? 5.839 0.375 -2.671 1.00 97.06 81 CYS A O 1
ATOM 624 N N . LEU A 1 82 ? 4.472 0.164 -4.430 1.00 97.88 82 LEU A N 1
ATOM 625 C CA . LEU A 1 82 ? 3.692 1.371 -4.115 1.00 97.88 82 LEU A CA 1
ATOM 626 C C . LEU A 1 82 ? 2.724 1.097 -2.952 1.00 97.88 82 LEU A C 1
ATOM 628 O O . LEU A 1 82 ? 1.510 0.924 -3.121 1.00 97.88 82 LEU A O 1
ATOM 632 N N . ARG A 1 83 ? 3.307 1.010 -1.754 1.00 97.19 83 ARG A N 1
ATOM 633 C CA . ARG A 1 83 ? 2.668 0.654 -0.488 1.00 97.19 83 ARG A CA 1
ATOM 634 C C . ARG A 1 83 ? 2.805 1.800 0.509 1.00 97.19 83 ARG A C 1
ATOM 636 O O . ARG A 1 83 ? 3.884 2.364 0.650 1.00 97.19 83 ARG A O 1
ATOM 643 N N . LEU A 1 84 ? 1.731 2.115 1.225 1.00 96.75 84 LEU A N 1
ATOM 644 C CA . LEU A 1 84 ? 1.754 3.070 2.332 1.00 96.75 84 LEU A CA 1
ATOM 645 C C . LEU A 1 84 ? 1.319 2.412 3.639 1.00 96.75 84 LEU A C 1
ATOM 647 O O . LEU A 1 84 ? 0.677 1.357 3.645 1.00 96.75 84 LEU A O 1
ATOM 651 N N . ASN A 1 85 ? 1.679 3.061 4.741 1.00 97.38 85 ASN A N 1
ATOM 652 C CA . ASN A 1 85 ? 1.286 2.674 6.086 1.00 97.38 85 ASN A CA 1
ATOM 653 C C .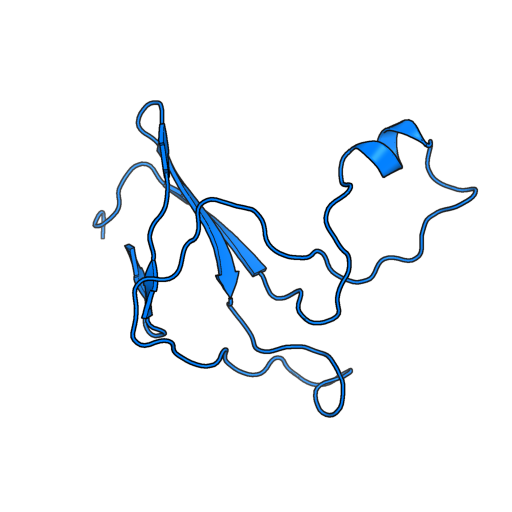 ASN A 1 85 ? 0.715 3.908 6.798 1.00 97.38 85 ASN A C 1
ATOM 655 O O . ASN A 1 85 ? 1.239 5.007 6.627 1.00 97.38 85 ASN A O 1
ATOM 659 N N . ILE A 1 86 ? -0.350 3.721 7.568 1.00 96.88 86 ILE A N 1
ATOM 660 C CA . ILE A 1 86 ? -1.085 4.763 8.286 1.00 96.88 86 ILE A CA 1
ATOM 661 C C . ILE A 1 86 ? -1.077 4.402 9.767 1.00 96.88 86 ILE A C 1
ATOM 663 O O . ILE A 1 86 ? -1.360 3.255 10.116 1.00 96.88 86 ILE A O 1
ATOM 667 N N . TRP A 1 87 ? -0.801 5.390 10.613 1.00 97.12 87 TRP A N 1
ATOM 668 C CA . TRP A 1 87 ? -1.045 5.356 12.052 1.00 97.12 87 TRP A CA 1
ATOM 669 C C . TRP A 1 87 ? -1.909 6.557 12.399 1.00 97.12 87 TRP A C 1
ATOM 671 O O . TRP A 1 87 ? -1.607 7.670 11.973 1.00 97.12 87 TRP A O 1
ATOM 681 N N . THR A 1 88 ? -2.992 6.324 13.124 1.00 95.62 88 THR A N 1
ATOM 682 C CA . THR A 1 88 ? -3.967 7.360 13.467 1.00 95.62 88 THR A CA 1
ATOM 683 C C . THR A 1 88 ? -4.582 7.086 14.837 1.00 95.62 88 THR A C 1
ATOM 685 O O . THR A 1 88 ? -4.690 5.930 15.244 1.00 95.62 88 THR A O 1
ATOM 688 N N . ALA A 1 89 ? -4.987 8.136 15.551 1.00 94.94 89 ALA A N 1
ATOM 689 C CA . ALA A 1 89 ? -5.711 8.023 16.819 1.00 94.94 89 ALA A CA 1
ATOM 690 C C . ALA A 1 89 ? -7.220 7.755 16.621 1.00 94.94 89 ALA A C 1
ATOM 692 O O . ALA A 1 89 ? -7.900 7.344 17.559 1.00 94.94 89 ALA A O 1
ATOM 693 N N . GLY A 1 90 ? -7.744 7.953 15.404 1.00 90.25 90 GLY A N 1
ATOM 694 C CA . GLY A 1 90 ? -9.156 7.777 15.060 1.00 90.25 90 GLY A CA 1
ATOM 695 C C . GLY A 1 90 ? -9.354 7.240 13.640 1.00 90.25 90 GLY A C 1
ATOM 696 O O . GLY A 1 90 ? -8.481 7.359 12.787 1.00 90.25 90 GLY A O 1
ATOM 697 N N . ILE A 1 91 ? -10.493 6.591 13.390 1.00 83.25 91 ILE A N 1
ATOM 698 C CA . ILE A 1 91 ? -10.809 5.959 12.092 1.00 83.25 91 ILE A CA 1
ATOM 699 C C . ILE A 1 91 ? -11.943 6.648 11.321 1.00 83.25 91 ILE A C 1
ATOM 701 O O . ILE A 1 91 ? -12.244 6.202 10.218 1.00 83.25 91 ILE A O 1
ATOM 705 N N . ASP A 1 92 ? -12.501 7.726 11.881 1.00 72.25 92 ASP A N 1
ATOM 706 C CA . ASP A 1 92 ? -13.606 8.543 11.352 1.00 72.25 92 ASP A CA 1
ATOM 707 C C . ASP A 1 92 ? -13.524 9.992 11.905 1.00 72.25 92 ASP A C 1
ATOM 709 O O . ASP A 1 92 ? -14.534 10.599 12.257 1.00 72.25 92 ASP A O 1
ATOM 713 N N . ASP A 1 93 ? -12.312 10.529 12.076 1.00 61.84 93 ASP A N 1
ATOM 714 C CA . ASP A 1 93 ? -12.035 11.786 12.790 1.00 61.84 93 ASP A CA 1
ATOM 715 C C . ASP A 1 93 ? -12.120 13.073 11.951 1.00 61.84 93 ASP A C 1
ATOM 717 O O . ASP A 1 93 ? -11.984 14.143 12.533 1.00 61.84 93 ASP A O 1
ATOM 721 N N . GLY A 1 94 ? -12.446 12.968 10.654 1.00 53.78 94 GLY A N 1
ATOM 722 C CA . GLY A 1 94 ? -12.962 14.064 9.813 1.00 53.78 94 GLY A CA 1
ATOM 723 C C . GLY A 1 94 ? -12.096 15.313 9.721 1.00 53.78 94 GLY A C 1
ATOM 724 O O . GLY A 1 94 ? -12.339 16.245 10.516 1.00 53.78 94 GLY A O 1
#

Sequence (94 aa):
MSTRYGKLRGLAEEGVYSFKGIPYGASTAGANRFLPPQPPTPWNDVRDATTFGNRAPQTDATGFMEEEVVALDRRAQSEDCLRLNIWTAGIDDG

Secondary structure (DSSP, 8-state):
-EETTEEEE-EEETTEEEEEEEESS---SGGGTTSPPPPPPP-SSEEE-SS--PBPP----TTTS-HHHHHT--PPB-S---EEEEEES-SS--